Protein AF-A0AB33L3J2-F1 (afdb_monomer_lite)

pLDDT: mean 76.91, std 15.98, range [44.31, 92.19]

Radius of gyration: 12.78 Å; chains: 1; bounding box: 29×23×26 Å

Structure (mmCIF, N/CA/C/O backbone):
data_AF-A0AB33L3J2-F1
#
_entry.id   AF-A0AB33L3J2-F1
#
loop_
_atom_site.group_PDB
_atom_site.id
_atom_site.type_symbol
_atom_site.label_atom_id
_atom_site.label_alt_id
_atom_site.label_comp_id
_atom_site.label_asym_id
_atom_site.label_entity_id
_atom_site.label_seq_id
_atom_site.pdbx_PDB_ins_code
_atom_site.Cartn_x
_atom_site.Cartn_y
_atom_site.Cartn_z
_atom_site.occupancy
_atom_site.B_iso_or_equiv
_atom_site.auth_seq_id
_atom_site.auth_comp_id
_atom_site.auth_asym_id
_atom_site.auth_atom_id
_atom_site.pdbx_PDB_model_num
ATOM 1 N N . MET A 1 1 ? 19.169 -11.165 -16.048 1.00 44.31 1 MET A N 1
ATOM 2 C CA . MET A 1 1 ? 19.646 -10.751 -14.712 1.00 44.31 1 MET A CA 1
ATOM 3 C C . MET A 1 1 ? 19.607 -9.229 -14.676 1.00 44.31 1 MET A C 1
ATOM 5 O O . MET A 1 1 ? 20.489 -8.602 -15.238 1.00 44.31 1 MET A O 1
ATOM 9 N N . HIS A 1 2 ? 18.528 -8.629 -14.169 1.00 49.38 2 HIS A N 1
ATOM 10 C CA . HIS A 1 2 ? 18.411 -7.170 -14.074 1.00 49.38 2 HIS A CA 1
ATOM 11 C C . HIS A 1 2 ? 18.242 -6.834 -12.595 1.00 49.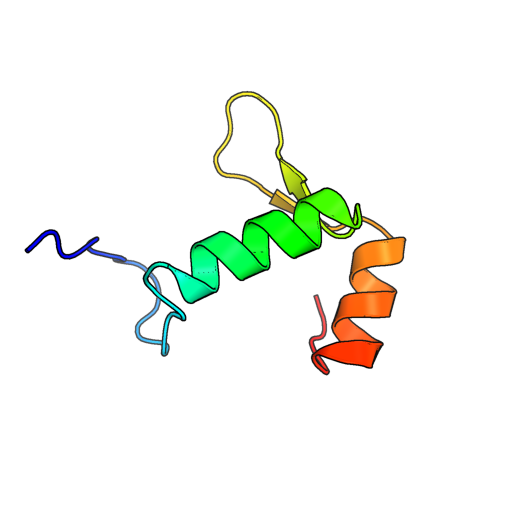38 2 HIS A C 1
ATOM 13 O O . HIS A 1 2 ? 17.148 -6.921 -12.042 1.00 49.38 2 HIS A O 1
ATOM 19 N N . GLN A 1 3 ? 19.374 -6.601 -11.933 1.00 47.34 3 GLN A N 1
ATOM 20 C CA . GLN A 1 3 ? 19.412 -6.116 -10.562 1.00 47.34 3 GLN A CA 1
ATOM 21 C C . GLN A 1 3 ? 18.956 -4.658 -10.601 1.00 47.34 3 GLN A C 1
ATOM 23 O O . GLN A 1 3 ? 19.699 -3.783 -11.038 1.00 47.34 3 GLN A O 1
ATOM 28 N N . CYS A 1 4 ? 17.714 -4.403 -10.190 1.00 53.28 4 CYS A N 1
ATOM 29 C CA . CYS A 1 4 ? 17.294 -3.052 -9.857 1.00 53.28 4 CYS A CA 1
ATOM 30 C C . CYS A 1 4 ? 18.124 -2.607 -8.651 1.00 53.28 4 CYS A C 1
ATOM 32 O O . CYS A 1 4 ? 17.987 -3.134 -7.549 1.00 53.28 4 CYS A O 1
ATOM 34 N N . LEU A 1 5 ? 19.043 -1.690 -8.926 1.00 45.16 5 LEU A N 1
ATOM 35 C CA . LEU A 1 5 ? 19.896 -1.012 -7.971 1.00 45.16 5 LEU A CA 1
ATOM 36 C C . LEU A 1 5 ? 19.014 -0.079 -7.123 1.00 45.16 5 LEU A C 1
ATOM 38 O O . LEU A 1 5 ? 18.712 1.036 -7.539 1.00 45.16 5 LEU A O 1
ATOM 42 N N . ASP A 1 6 ? 18.549 -0.545 -5.966 1.00 51.47 6 ASP A N 1
ATOM 43 C CA . ASP A 1 6 ? 17.784 0.287 -5.031 1.00 51.47 6 ASP A CA 1
ATOM 44 C C . ASP A 1 6 ? 18.760 0.983 -4.063 1.00 51.47 6 ASP A C 1
ATOM 46 O O . ASP A 1 6 ? 19.134 0.456 -3.014 1.00 51.47 6 ASP A O 1
ATOM 50 N N . TRP A 1 7 ? 19.275 2.148 -4.470 1.00 51.44 7 TRP A N 1
ATOM 51 C CA . TRP A 1 7 ? 20.300 2.909 -3.738 1.00 51.44 7 TRP A CA 1
ATOM 52 C C . TRP A 1 7 ? 19.702 3.862 -2.688 1.00 51.44 7 TRP A C 1
ATOM 54 O O . TRP A 1 7 ? 20.091 5.021 -2.623 1.00 51.44 7 TRP A O 1
ATOM 64 N N . SER A 1 8 ? 18.784 3.420 -1.823 1.00 60.97 8 SER A N 1
ATOM 65 C CA . SER A 1 8 ? 18.428 4.273 -0.670 1.00 60.97 8 SER A CA 1
ATOM 66 C C . SER A 1 8 ? 18.213 3.564 0.656 1.00 60.97 8 SER A C 1
ATOM 68 O O . SER A 1 8 ? 18.478 4.1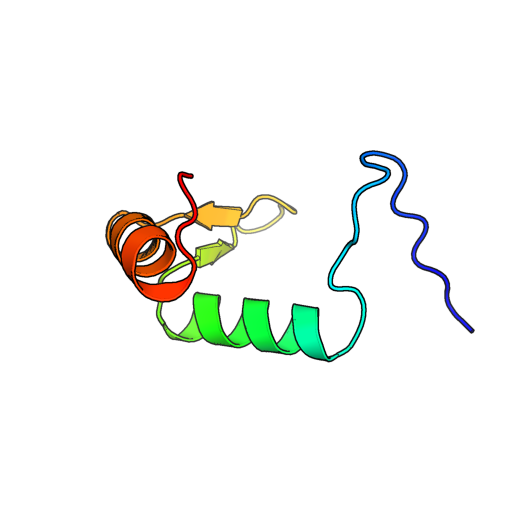74 1.686 1.00 60.97 8 SER A O 1
ATOM 70 N N . GLU A 1 9 ? 17.831 2.289 0.698 1.00 45.09 9 GLU A N 1
ATOM 71 C CA . GLU A 1 9 ? 17.645 1.614 1.985 1.00 45.09 9 GLU A CA 1
ATOM 72 C C . GLU A 1 9 ? 18.099 0.158 1.905 1.00 45.09 9 GLU A C 1
ATOM 74 O O . GLU A 1 9 ? 17.477 -0.664 1.240 1.00 45.09 9 GLU A O 1
ATOM 79 N N . ARG A 1 10 ? 19.181 -0.181 2.618 1.00 48.97 10 ARG A N 1
ATOM 80 C CA . ARG A 1 10 ? 19.647 -1.557 2.880 1.00 48.97 10 ARG A CA 1
ATOM 81 C C . ARG A 1 10 ? 18.666 -2.316 3.799 1.00 48.97 10 ARG A C 1
ATOM 83 O O . ARG A 1 10 ? 19.054 -2.816 4.850 1.00 48.97 10 ARG A O 1
ATOM 90 N N . LYS A 1 11 ? 17.384 -2.360 3.446 1.00 51.56 11 LYS A N 1
ATOM 91 C CA . LYS A 1 11 ? 16.352 -3.179 4.098 1.00 51.56 11 LYS A CA 1
ATOM 92 C C . LYS A 1 11 ? 15.935 -4.289 3.141 1.00 51.56 11 LYS A C 1
ATOM 94 O O . LYS A 1 11 ? 16.161 -4.185 1.942 1.00 51.56 11 LYS A O 1
ATOM 99 N N . HIS A 1 12 ? 15.361 -5.376 3.648 1.00 45.31 12 HIS A N 1
ATOM 100 C CA . HIS A 1 12 ? 14.842 -6.445 2.794 1.00 45.31 12 HIS A CA 1
ATOM 101 C C . HIS A 1 12 ? 13.699 -5.904 1.926 1.00 45.31 12 HIS A C 1
ATOM 103 O O . HIS A 1 12 ? 12.550 -5.840 2.357 1.00 45.31 12 HIS A O 1
ATOM 109 N N . HIS A 1 13 ? 14.015 -5.489 0.701 1.00 57.56 13 HIS A N 1
ATOM 110 C CA . HIS A 1 13 ? 13.008 -5.127 -0.285 1.00 57.56 13 HIS A CA 1
ATOM 111 C C . HIS A 1 13 ? 12.293 -6.405 -0.707 1.00 57.56 13 HIS A C 1
ATOM 113 O O . HIS A 1 13 ? 12.937 -7.362 -1.143 1.00 57.56 13 HIS A O 1
ATOM 119 N N . ILE A 1 14 ? 10.960 -6.423 -0.619 1.00 58.34 14 ILE A N 1
ATOM 120 C CA . ILE A 1 14 ? 10.143 -7.402 -1.346 1.00 58.34 14 ILE A CA 1
ATOM 121 C C . ILE A 1 14 ? 10.265 -7.042 -2.833 1.00 58.34 14 ILE A C 1
ATOM 123 O O . ILE A 1 14 ? 9.411 -6.381 -3.421 1.00 58.34 14 ILE A O 1
ATOM 127 N N . ALA A 1 15 ? 11.394 -7.413 -3.427 1.00 59.94 15 ALA A N 1
ATOM 128 C CA . ALA A 1 15 ? 11.684 -7.213 -4.833 1.00 59.94 15 ALA A CA 1
ATOM 129 C C . ALA A 1 15 ? 11.045 -8.332 -5.672 1.00 59.94 15 ALA A C 1
ATOM 131 O O . ALA A 1 15 ? 10.721 -9.417 -5.187 1.00 59.94 15 ALA A O 1
ATOM 132 N N . GLY A 1 16 ? 10.866 -8.070 -6.965 1.00 69.12 16 GLY A N 1
ATOM 133 C CA . GLY A 1 16 ? 10.374 -9.060 -7.922 1.00 69.12 16 GLY A CA 1
ATOM 134 C C . GLY A 1 16 ? 8.848 -9.146 -8.033 1.00 69.12 16 GLY A C 1
ATOM 135 O O . GLY A 1 16 ? 8.108 -8.231 -7.665 1.00 69.12 16 GLY A O 1
ATOM 136 N N . ALA A 1 17 ? 8.368 -10.252 -8.608 1.00 76.44 17 ALA A N 1
ATOM 137 C CA . ALA A 1 17 ? 6.968 -10.425 -9.008 1.00 76.44 17 ALA A CA 1
ATOM 138 C C . ALA A 1 17 ? 5.974 -10.302 -7.840 1.00 76.44 17 ALA A C 1
ATOM 140 O O . ALA A 1 17 ? 4.857 -9.816 -8.030 1.00 76.44 17 ALA A O 1
ATOM 141 N N . LEU A 1 18 ? 6.392 -10.687 -6.630 1.00 79.25 18 LEU A N 1
ATOM 142 C CA . LEU A 1 18 ? 5.568 -10.603 -5.429 1.00 79.25 18 LEU A CA 1
ATOM 143 C C . LEU A 1 18 ? 5.285 -9.149 -5.032 1.00 79.25 18 LEU A C 1
ATOM 145 O O . LEU A 1 18 ? 4.123 -8.789 -4.869 1.00 79.25 18 LEU A O 1
ATOM 149 N N . GLY A 1 19 ? 6.315 -8.300 -4.951 1.00 80.56 19 GLY A N 1
ATOM 150 C CA . GLY A 1 19 ? 6.151 -6.878 -4.624 1.00 80.56 19 GLY A CA 1
ATOM 151 C C . GLY A 1 19 ? 5.316 -6.143 -5.673 1.00 80.56 19 GLY A C 1
ATOM 152 O O . GLY A 1 19 ? 4.426 -5.362 -5.338 1.00 80.56 19 GLY A O 1
ATOM 153 N N . ALA A 1 20 ? 5.516 -6.476 -6.953 1.00 82.94 20 ALA A N 1
ATOM 154 C CA . ALA A 1 20 ? 4.707 -5.934 -8.042 1.00 82.94 20 ALA A CA 1
ATOM 155 C C . ALA A 1 20 ? 3.231 -6.366 -7.953 1.00 82.94 20 ALA A C 1
ATOM 157 O O . ALA A 1 20 ? 2.336 -5.554 -8.201 1.00 82.94 20 ALA A O 1
ATOM 158 N N . SER A 1 21 ? 2.963 -7.627 -7.601 1.00 85.56 21 SER A N 1
ATOM 159 C CA . SER A 1 21 ? 1.601 -8.138 -7.408 1.00 85.56 21 SER A CA 1
ATOM 160 C C . SER A 1 21 ? 0.932 -7.517 -6.180 1.00 85.56 21 SER A C 1
ATOM 162 O O . SER A 1 21 ? -0.222 -7.095 -6.256 1.00 85.56 21 SER A O 1
ATOM 164 N N . LEU A 1 22 ? 1.675 -7.364 -5.081 1.00 85.62 22 LEU A N 1
ATOM 165 C CA . LEU A 1 22 ? 1.197 -6.730 -3.857 1.00 85.62 22 LEU A CA 1
ATOM 166 C C . LEU A 1 22 ? 0.812 -5.268 -4.103 1.00 85.62 22 LEU A C 1
ATOM 168 O O . LEU A 1 22 ? -0.306 -4.868 -3.783 1.00 85.62 22 LEU A O 1
ATOM 172 N N . LEU A 1 23 ? 1.681 -4.498 -4.766 1.00 85.50 23 LEU A N 1
ATOM 173 C CA . LEU A 1 23 ? 1.389 -3.117 -5.149 1.00 85.50 23 LEU A CA 1
ATOM 174 C C . LEU A 1 23 ? 0.141 -3.035 -6.040 1.00 85.50 23 LEU A C 1
ATOM 176 O O . LEU A 1 23 ? -0.732 -2.200 -5.811 1.00 85.50 23 LEU A O 1
ATOM 180 N N . LYS A 1 24 ? 0.021 -3.917 -7.041 1.00 87.25 24 LYS A N 1
ATOM 181 C CA . LYS A 1 24 ? -1.175 -3.983 -7.899 1.00 87.25 24 LYS A CA 1
ATOM 182 C C . LYS A 1 24 ? -2.437 -4.295 -7.093 1.00 87.25 24 LYS A C 1
ATOM 184 O O . LYS A 1 24 ? -3.467 -3.669 -7.333 1.00 87.25 24 LYS A O 1
ATOM 189 N N . ALA A 1 25 ? -2.368 -5.225 -6.144 1.00 89.81 25 ALA A N 1
ATOM 190 C CA . ALA A 1 25 ? -3.494 -5.585 -5.290 1.00 89.81 25 ALA A CA 1
ATOM 191 C C . ALA A 1 25 ? -3.916 -4.422 -4.380 1.00 89.81 25 ALA A C 1
ATOM 193 O O . ALA A 1 25 ? -5.108 -4.138 -4.273 1.00 89.81 25 ALA A O 1
ATOM 194 N N . MET A 1 26 ? -2.954 -3.714 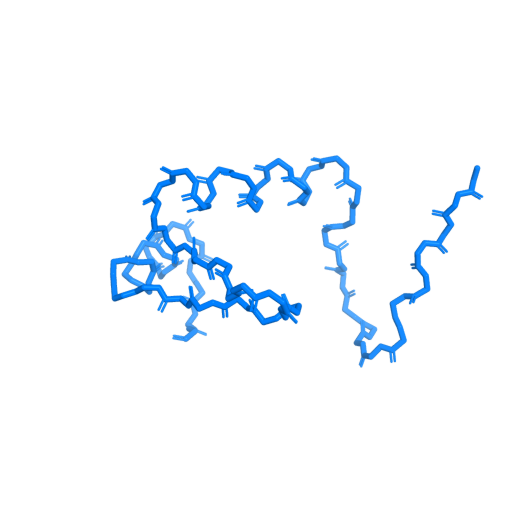-3.785 1.00 90.12 26 MET A N 1
ATOM 195 C CA . MET A 1 26 ? -3.207 -2.542 -2.943 1.00 90.12 26 MET A CA 1
ATOM 196 C C . MET A 1 26 ? -3.823 -1.384 -3.734 1.00 90.12 26 MET A C 1
ATOM 198 O O . MET A 1 26 ? -4.767 -0.758 -3.261 1.00 90.12 26 MET A O 1
ATOM 202 N N . ILE A 1 27 ? -3.357 -1.138 -4.962 1.00 90.19 27 ILE A N 1
ATOM 203 C CA . ILE A 1 27 ? -3.959 -0.130 -5.848 1.00 90.19 27 ILE A CA 1
ATOM 204 C C . ILE A 1 27 ? -5.377 -0.541 -6.260 1.00 90.19 27 ILE A C 1
ATOM 206 O O . ILE A 1 27 ? -6.292 0.273 -6.216 1.00 90.19 27 ILE A O 1
ATOM 210 N N . LYS A 1 28 ? -5.594 -1.818 -6.608 1.00 90.62 28 LYS A N 1
ATOM 211 C CA . LYS A 1 28 ? -6.923 -2.336 -6.974 1.00 90.62 28 LYS A CA 1
ATOM 212 C C . LYS A 1 28 ? -7.929 -2.239 -5.820 1.00 90.62 28 LYS A C 1
ATOM 214 O O . LYS A 1 28 ? -9.119 -2.081 -6.069 1.00 90.62 28 LYS A O 1
ATOM 219 N N . LYS A 1 29 ? -7.461 -2.348 -4.575 1.00 90.12 29 LYS A N 1
ATOM 220 C CA . LYS A 1 29 ? -8.270 -2.184 -3.357 1.00 90.12 29 LYS A CA 1
ATOM 221 C C . LYS A 1 29 ? -8.421 -0.723 -2.911 1.00 90.12 29 LYS A C 1
ATOM 223 O O . LYS A 1 29 ? -8.977 -0.488 -1.846 1.00 90.12 29 LYS A O 1
ATOM 228 N N . ASP A 1 30 ? -7.922 0.232 -3.698 1.00 90.75 30 ASP A N 1
ATOM 229 C CA . ASP A 1 30 ? -7.900 1.666 -3.384 1.00 90.75 30 ASP A CA 1
ATOM 230 C C . ASP A 1 30 ? -7.153 2.010 -2.081 1.00 90.75 30 ASP A C 1
ATOM 232 O O . ASP A 1 30 ? -7.394 3.040 -1.459 1.00 90.75 30 ASP A O 1
ATOM 236 N N . TRP A 1 31 ? -6.212 1.165 -1.647 1.00 92.19 31 TRP A N 1
ATOM 237 C CA . TRP A 1 31 ? -5.353 1.468 -0.494 1.00 92.19 31 TRP A CA 1
ATOM 238 C C . TRP A 1 31 ? -4.264 2.473 -0.871 1.00 92.19 31 TRP A C 1
ATOM 240 O O . TRP A 1 31 ? -3.865 3.316 -0.069 1.00 92.19 31 TRP A O 1
ATOM 250 N N . LEU A 1 32 ? -3.798 2.377 -2.116 1.00 91.50 32 LEU A N 1
ATOM 251 C CA . LEU A 1 32 ? -2.733 3.187 -2.686 1.00 91.50 32 LEU A CA 1
ATOM 252 C C . LEU A 1 32 ? -3.203 3.794 -4.007 1.00 91.50 32 LEU A C 1
ATOM 254 O O . LEU A 1 32 ? -3.765 3.099 -4.852 1.00 91.50 32 LEU A O 1
ATOM 258 N N . ARG A 1 3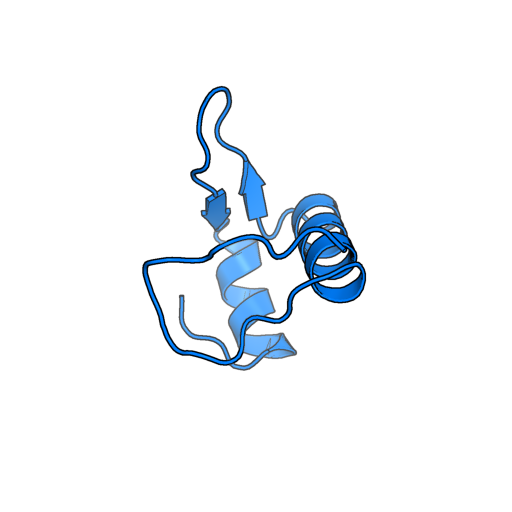3 ? -2.906 5.071 -4.230 1.00 90.38 33 ARG A N 1
ATOM 259 C CA . ARG A 1 33 ? -3.142 5.761 -5.502 1.00 90.38 33 ARG A CA 1
ATOM 260 C C . ARG A 1 33 ? -1.828 6.276 -6.054 1.00 90.38 33 ARG A C 1
ATOM 262 O O . ARG A 1 33 ? -1.013 6.835 -5.330 1.00 90.38 33 ARG A O 1
ATOM 269 N N . LYS A 1 34 ? -1.611 6.093 -7.353 1.00 88.06 34 LYS A N 1
ATOM 270 C CA . LYS A 1 34 ? -0.441 6.660 -8.026 1.00 88.06 34 LYS A CA 1
ATOM 271 C C . LYS A 1 34 ? -0.722 8.107 -8.386 1.00 88.06 34 LYS A C 1
ATOM 273 O O . LYS A 1 34 ? -1.776 8.404 -8.949 1.00 88.06 34 LYS A O 1
ATOM 278 N N . LYS A 1 35 ? 0.229 8.989 -8.098 1.00 86.00 35 LYS A N 1
ATOM 279 C CA . LYS A 1 35 ? 0.174 10.361 -8.593 1.00 86.00 35 LYS A CA 1
ATOM 280 C C . LYS A 1 35 ? 0.575 10.359 -10.076 1.00 86.00 35 LYS A C 1
ATOM 282 O O . LYS A 1 35 ? 1.602 9.766 -10.414 1.00 86.00 35 LYS A O 1
ATOM 287 N N . PRO A 1 36 ? -0.216 10.966 -10.977 1.00 80.50 36 PRO A N 1
ATOM 288 C CA . PRO A 1 36 ? 0.154 11.045 -12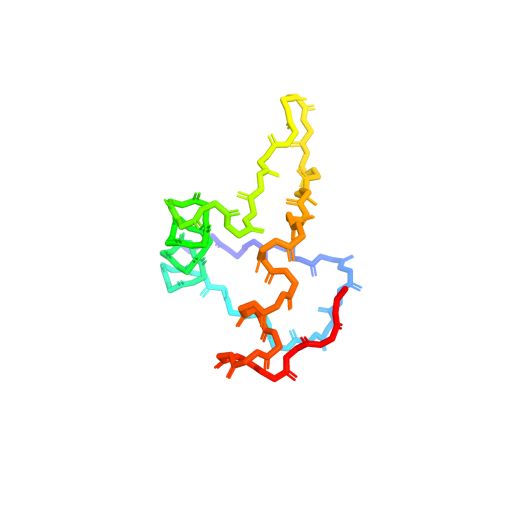.386 1.00 80.50 36 PRO A CA 1
ATOM 289 C C . PRO A 1 36 ? 1.496 11.774 -12.533 1.00 80.50 36 PRO A C 1
ATOM 291 O O . PRO A 1 36 ? 1.772 12.727 -11.807 1.00 80.50 36 PRO A O 1
ATOM 294 N N . ASN A 1 37 ? 2.340 11.297 -13.451 1.00 79.44 37 ASN A N 1
ATOM 295 C CA . ASN A 1 37 ? 3.690 11.814 -13.719 1.00 79.44 37 ASN A CA 1
ATOM 296 C C . ASN A 1 37 ? 4.690 11.781 -12.548 1.00 79.44 37 ASN A C 1
ATOM 298 O O . ASN A 1 37 ? 5.738 12.418 -12.633 1.00 79.44 37 ASN A O 1
ATOM 302 N N . SER A 1 38 ? 4.432 11.016 -11.484 1.00 81.12 38 SER A N 1
ATOM 303 C CA . SER A 1 38 ? 5.385 10.868 -10.383 1.00 81.12 38 SER A CA 1
ATOM 304 C C . SER A 1 38 ? 5.563 9.413 -9.953 1.00 81.12 38 SER A C 1
ATOM 306 O O . SER A 1 38 ? 4.706 8.558 -10.179 1.00 81.12 38 SER A O 1
ATOM 308 N N . ARG A 1 39 ? 6.706 9.127 -9.319 1.00 80.06 39 ARG A N 1
ATOM 309 C CA . ARG A 1 39 ? 6.955 7.860 -8.606 1.00 80.06 39 ARG A CA 1
ATOM 310 C C . ARG A 1 39 ? 6.332 7.857 -7.205 1.00 80.06 39 ARG A C 1
ATOM 312 O O . ARG A 1 39 ? 6.423 6.858 -6.502 1.00 80.06 39 ARG A O 1
ATOM 319 N N . GLU A 1 40 ? 5.698 8.959 -6.814 1.00 83.25 40 GLU A N 1
ATOM 320 C CA . GLU A 1 40 ? 4.970 9.090 -5.556 1.00 83.25 40 GLU A CA 1
ATOM 321 C C . GLU A 1 40 ? 3.710 8.210 -5.528 1.00 83.25 40 GLU A C 1
ATOM 323 O O . GLU A 1 40 ? 2.925 8.146 -6.485 1.00 83.25 40 GLU A O 1
ATOM 328 N N . ILE A 1 41 ? 3.488 7.579 -4.377 1.00 88.12 41 ILE A N 1
ATOM 329 C CA . ILE A 1 41 ? 2.270 6.841 -4.059 1.00 88.12 41 ILE A CA 1
ATOM 330 C C . ILE A 1 41 ? 1.573 7.564 -2.910 1.00 88.12 41 ILE A C 1
ATOM 332 O O . ILE A 1 41 ? 2.186 7.894 -1.900 1.00 88.12 41 ILE A O 1
ATOM 336 N N . ILE A 1 42 ? 0.278 7.793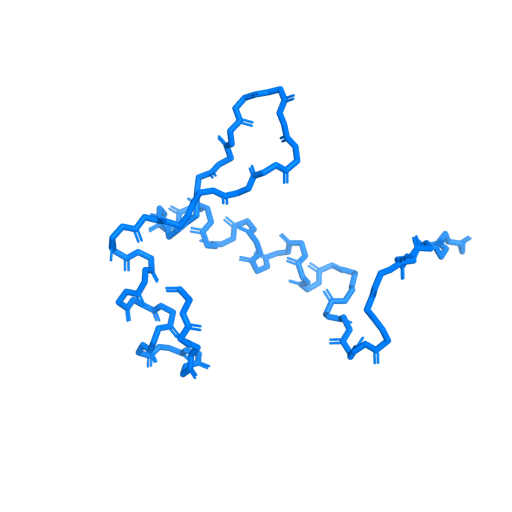 -3.072 1.00 89.44 42 ILE A N 1
ATOM 337 C CA . ILE A 1 42 ? -0.593 8.400 -2.075 1.00 89.44 42 ILE A CA 1
ATOM 338 C C . ILE A 1 42 ? -1.318 7.272 -1.348 1.00 89.44 42 ILE A C 1
ATOM 340 O O . ILE A 1 42 ? -2.002 6.464 -1.978 1.00 89.44 42 ILE A O 1
ATOM 344 N N . ILE A 1 43 ? -1.186 7.223 -0.026 1.00 90.38 43 ILE A N 1
ATOM 345 C CA . ILE A 1 43 ? -1.941 6.292 0.817 1.00 90.38 43 ILE A CA 1
ATOM 346 C C . ILE A 1 43 ? -3.304 6.921 1.100 1.00 90.38 43 ILE A C 1
ATOM 348 O O . ILE A 1 43 ? -3.383 8.057 1.569 1.00 90.38 43 ILE A O 1
ATOM 352 N N . THR A 1 44 ? -4.382 6.207 0.789 1.00 90.75 44 THR A N 1
ATOM 353 C CA . THR A 1 44 ? -5.738 6.690 1.079 1.00 90.75 44 THR A CA 1
ATOM 354 C C . THR A 1 44 ? -6.058 6.518 2.564 1.00 90.75 44 THR A C 1
ATOM 356 O O . THR A 1 44 ? -5.443 5.706 3.257 1.00 90.75 44 THR A O 1
ATOM 359 N N . SER A 1 45 ? -7.057 7.242 3.073 1.00 89.75 45 SER A N 1
ATOM 360 C CA . SER A 1 45 ? -7.511 7.072 4.462 1.00 89.75 45 SER A CA 1
ATOM 361 C C . SER A 1 45 ? -7.941 5.629 4.752 1.00 89.75 45 SER A C 1
ATOM 363 O O . SER A 1 45 ? -7.638 5.097 5.815 1.00 89.75 45 SER A O 1
ATOM 365 N N . PHE A 1 46 ? -8.582 4.974 3.778 1.00 90.00 46 PHE A N 1
ATOM 366 C CA . PHE A 1 46 ? -8.936 3.557 3.854 1.00 90.00 46 PHE A CA 1
ATOM 367 C C . PHE A 1 46 ? -7.693 2.655 3.835 1.00 90.00 46 PHE A C 1
ATOM 369 O O . PHE A 1 46 ? -7.584 1.729 4.636 1.00 90.00 46 PHE A O 1
ATOM 376 N N . GLY A 1 47 ? -6.716 2.976 2.984 1.00 89.81 47 GLY A N 1
ATOM 377 C CA . GLY A 1 47 ? -5.435 2.281 2.925 1.00 89.81 47 GLY A CA 1
ATOM 378 C C . GLY A 1 47 ? -4.682 2.290 4.250 1.00 89.81 47 GLY A C 1
ATOM 379 O O . GLY A 1 47 ? -4.170 1.251 4.642 1.00 89.81 47 GLY A O 1
ATOM 380 N N . ARG A 1 48 ? -4.666 3.408 4.986 1.00 89.25 48 ARG A N 1
ATOM 381 C CA . ARG A 1 48 ? -4.022 3.476 6.314 1.00 89.25 48 ARG A CA 1
ATOM 382 C C . ARG A 1 48 ? -4.628 2.488 7.311 1.00 89.25 48 ARG A C 1
ATOM 384 O O . ARG A 1 48 ? -3.895 1.795 8.011 1.00 89.25 48 ARG A O 1
ATOM 391 N N . ILE A 1 49 ? -5.958 2.402 7.349 1.00 90.31 49 ILE A N 1
ATOM 392 C CA . ILE A 1 49 ? -6.684 1.491 8.246 1.00 90.31 49 ILE A CA 1
ATOM 393 C C . ILE A 1 49 ? -6.367 0.038 7.884 1.00 90.31 49 ILE A C 1
ATOM 395 O O . ILE A 1 49 ? -6.017 -0.764 8.748 1.00 90.31 49 ILE A O 1
ATOM 399 N N . GLU A 1 50 ? -6.445 -0.298 6.600 1.00 89.94 50 GLU A N 1
ATOM 400 C CA . GLU A 1 50 ? -6.234 -1.668 6.144 1.00 89.94 50 GLU A CA 1
ATOM 401 C C . GLU A 1 50 ? -4.770 -2.109 6.239 1.00 89.94 50 GLU A C 1
ATOM 403 O O . GLU A 1 50 ? -4.502 -3.253 6.606 1.00 89.94 50 GLU A O 1
ATOM 408 N N . LEU A 1 51 ? -3.812 -1.216 5.978 1.00 88.50 51 LEU A N 1
ATOM 409 C CA . LEU A 1 51 ? -2.385 -1.490 6.169 1.00 88.50 51 LEU A CA 1
ATOM 410 C C . LEU A 1 51 ? -2.069 -1.763 7.643 1.00 88.50 51 LEU A C 1
ATOM 412 O O . LEU A 1 51 ? -1.343 -2.716 7.940 1.00 88.50 51 LEU A O 1
ATOM 416 N N . LYS A 1 52 ? -2.688 -1.015 8.563 1.00 88.25 52 LYS A N 1
ATOM 417 C CA . LYS A 1 52 ? -2.587 -1.283 9.998 1.00 88.25 52 LYS A CA 1
ATOM 418 C C . LYS A 1 52 ? -3.220 -2.626 10.367 1.00 88.25 52 LYS A C 1
ATOM 420 O O . LYS A 1 52 ? -2.577 -3.443 11.011 1.00 88.25 52 LYS A O 1
ATOM 425 N N . ASN A 1 53 ? -4.436 -2.910 9.905 1.00 88.56 53 ASN A N 1
ATOM 426 C CA . ASN A 1 53 ? -5.149 -4.141 10.268 1.00 88.56 53 ASN A CA 1
ATOM 427 C C . ASN A 1 53 ? -4.548 -5.419 9.664 1.00 88.56 53 ASN A C 1
ATOM 429 O O . ASN A 1 53 ? -4.598 -6.478 10.288 1.00 88.56 53 ASN A O 1
ATOM 433 N N . LYS A 1 54 ? -4.044 -5.361 8.427 1.00 86.88 54 LYS A N 1
ATOM 434 C CA . LYS A 1 54 ? -3.620 -6.552 7.670 1.00 86.88 54 LYS A CA 1
ATOM 435 C C . LYS A 1 54 ? -2.122 -6.793 7.712 1.00 86.88 54 LYS A C 1
ATOM 437 O O . LYS A 1 54 ? -1.705 -7.943 7.627 1.00 86.88 54 LYS A O 1
ATOM 442 N N . LEU A 1 55 ? -1.331 -5.726 7.785 1.00 83.75 55 LEU A N 1
ATOM 443 C CA . LEU A 1 55 ? 0.129 -5.799 7.723 1.00 83.75 55 LEU A CA 1
ATOM 444 C C . LEU A 1 55 ? 0.796 -5.251 8.986 1.00 83.75 55 LEU A C 1
ATOM 446 O O . LEU A 1 55 ? 2.018 -5.312 9.081 1.00 83.75 55 LEU A O 1
ATOM 450 N N . ASN A 1 56 ? 0.013 -4.745 9.947 1.00 84.94 56 ASN A N 1
ATOM 451 C CA . ASN A 1 56 ? 0.511 -4.117 11.169 1.00 84.94 56 ASN A CA 1
ATOM 452 C C . ASN A 1 56 ? 1.531 -3.002 10.877 1.00 84.94 56 ASN A C 1
ATOM 454 O O . ASN A 1 56 ? 2.519 -2.840 11.590 1.00 84.94 56 ASN A O 1
ATOM 458 N N . LEU A 1 57 ? 1.294 -2.266 9.785 1.00 79.94 57 LEU A N 1
ATOM 459 C CA . LEU A 1 57 ? 2.126 -1.152 9.344 1.00 79.94 57 LEU A CA 1
ATOM 460 C C . LEU A 1 57 ? 1.493 0.172 9.767 1.00 79.94 57 LEU A C 1
ATOM 462 O O . LEU A 1 57 ? 0.311 0.409 9.512 1.00 79.94 57 LEU A O 1
ATOM 466 N N . GLU A 1 58 ? 2.298 1.043 10.368 1.00 74.88 58 GLU A N 1
ATOM 467 C CA . GLU A 1 58 ? 1.921 2.422 10.681 1.00 74.88 58 GLU A CA 1
ATOM 468 C C . GLU A 1 58 ? 2.557 3.347 9.633 1.00 74.88 58 GLU A C 1
ATOM 470 O O . GLU A 1 58 ? 3.781 3.382 9.497 1.00 74.88 58 GLU A O 1
ATOM 475 N N . VAL A 1 59 ? 1.714 4.016 8.835 1.00 67.56 59 VAL A N 1
ATOM 476 C CA . VAL A 1 59 ? 2.080 4.785 7.628 1.00 67.56 59 VAL A CA 1
ATOM 477 C C . VAL A 1 59 ? 1.371 6.132 7.534 1.00 67.56 59 VAL A C 1
ATOM 479 O O . VAL A 1 59 ? 0.195 6.234 7.957 1.00 67.56 59 VAL A O 1
#

Sequence (59 aa):
MHQCLDWSERKHHIAGALGASLLKAMIKKDWLRKKPNSREIIITSFGRIELKNKLNLEV

Organism: NCBI:txid3238748

Secondary structure (DSSP, 8-state):
-------S--S----SHHHHHHHHHHHHTTSEEEPTTSS-EEEPHHHHHHHHHHH----

Foldseek 3Di:
DDPPPPPDDPDPDPDDPVNVVVVVVCVVVVQWDDDPPDPDIDGDPVVQVCCCVPVVDHD